Protein AF-A0A271LGC9-F1 (afdb_monomer)

Radius of gyration: 15.16 Å; Cα contacts (8 Å, |Δi|>4): 65; chains: 1; bounding box: 31×23×46 Å

Secondary structure (DSSP, 8-state):
-B-HHHHHHHS-TT----HHHHHHHHHHHHSS---GGGB-SSHHHHHH-HHHHHH--TTSPPPTTHHHHHHHHHHHHHHHHHHHHHHHHHT-

Organism: NCBI:txid241416

Solvent-accessible surface area (backbone atoms only — not comparable to full-atom values): 5440 Å² total; per-residue (Å²): 98,61,29,67,80,56,42,68,74,61,45,58,100,84,60,83,73,55,72,68,54,46,42,52,33,36,32,72,74,69,74,38,79,74,50,48,91,45,42,42,68,37,30,61,33,70,70,74,32,75,59,43,73,76,33,59,60,98,79,66,84,70,61,90,73,45,59,64,40,37,53,53,17,47,57,49,25,52,52,53,53,50,52,49,51,55,52,58,60,74,73,108

Foldseek 3Di:
DFDPVLCVQQHDPPDDDDPVSSQVSCCVRVVDGDAPQRHDLALCCVQPNPVSVVRDDPPDDHDPPVVVSNVVRVVVNVVVVVVVVVVVVVVD

Sequence (92 aa):
MLKDVIWRHIARKNETLCKACAHEAIRRHFGRELRFADLLPCAFNITWCSAFEELLPWDEPLPPGELEQWQRAFATAERLIGNRKAMEEAQQ

pLDDT: mean 83.5, std 10.14, range [54.78, 96.25]

Mean predicted aligned error: 6.03 Å

Structure (mmCIF, N/CA/C/O backbone):
data_AF-A0A271LGC9-F1
#
_entry.id   AF-A0A271LGC9-F1
#
loop_
_atom_site.group_PDB
_atom_site.id
_atom_site.type_symbol
_atom_site.label_atom_id
_atom_site.label_alt_id
_atom_site.label_comp_id
_atom_site.label_asym_id
_atom_site.label_entity_id
_atom_site.label_seq_id
_atom_site.pdbx_PDB_ins_code
_atom_site.Cartn_x
_atom_site.Cartn_y
_atom_site.Cartn_z
_atom_site.occupancy
_atom_site.B_iso_or_equiv
_atom_site.auth_seq_id
_atom_site.auth_comp_id
_atom_site.auth_asym_id
_atom_site.auth_atom_id
_atom_site.pdbx_PDB_model_num
ATOM 1 N N . MET A 1 1 ? -4.077 0.537 -3.226 1.00 87.50 1 MET A N 1
ATOM 2 C CA . MET A 1 1 ? -4.601 -0.755 -2.740 1.00 87.50 1 MET A CA 1
ATOM 3 C C . MET A 1 1 ? -4.296 -0.902 -1.263 1.00 87.50 1 MET A C 1
ATOM 5 O O . MET A 1 1 ? -3.127 -0.912 -0.887 1.00 87.50 1 MET A O 1
ATOM 9 N N . LEU A 1 2 ? -5.339 -0.979 -0.441 1.00 90.06 2 LEU A N 1
ATOM 10 C CA . LEU A 1 2 ? -5.230 -1.192 1.003 1.00 90.06 2 LEU A CA 1
ATOM 11 C C . LEU A 1 2 ? -5.277 -2.688 1.322 1.00 90.06 2 LEU A C 1
ATOM 13 O O . LEU A 1 2 ? -5.834 -3.460 0.542 1.00 90.06 2 LEU A O 1
ATOM 17 N N . LYS A 1 3 ? -4.719 -3.092 2.465 1.00 90.75 3 LYS A N 1
ATOM 18 C CA . LYS A 1 3 ? -4.899 -4.445 3.006 1.00 90.75 3 LYS A CA 1
ATOM 19 C C . LYS A 1 3 ? -6.380 -4.684 3.311 1.00 90.75 3 LYS A C 1
ATOM 21 O O . LYS A 1 3 ? -7.066 -3.784 3.798 1.00 90.75 3 LYS A O 1
ATOM 26 N N . ASP A 1 4 ? -6.853 -5.912 3.112 1.00 91.75 4 ASP A N 1
ATOM 27 C CA . ASP A 1 4 ? -8.248 -6.307 3.365 1.00 91.75 4 ASP A CA 1
ATOM 28 C C . ASP A 1 4 ? -8.739 -5.918 4.759 1.00 91.75 4 ASP A C 1
ATOM 30 O O . ASP A 1 4 ? -9.865 -5.447 4.925 1.00 91.75 4 ASP A O 1
ATOM 34 N N . VAL A 1 5 ? -7.881 -6.102 5.767 1.00 90.81 5 VAL A N 1
ATOM 35 C CA . VAL A 1 5 ? -8.196 -5.754 7.155 1.00 90.81 5 VAL A CA 1
ATOM 36 C C . VAL A 1 5 ? -8.461 -4.263 7.315 1.00 90.81 5 VAL A C 1
ATOM 38 O O . VAL A 1 5 ? -9.334 -3.904 8.088 1.00 90.81 5 VAL A O 1
ATOM 41 N N . ILE A 1 6 ? -7.788 -3.394 6.561 1.00 92.88 6 ILE A N 1
ATOM 42 C CA . ILE A 1 6 ? -8.038 -1.950 6.579 1.00 92.88 6 ILE A CA 1
ATOM 43 C C . ILE A 1 6 ? -9.301 -1.628 5.780 1.00 92.88 6 ILE A C 1
ATOM 45 O O . ILE A 1 6 ? -10.172 -0.913 6.271 1.00 92.88 6 ILE A O 1
ATOM 49 N N . TRP A 1 7 ? -9.443 -2.210 4.585 1.00 93.81 7 TRP A N 1
ATOM 50 C CA . TRP A 1 7 ? -10.579 -1.963 3.694 1.00 93.81 7 TRP A CA 1
ATOM 51 C C . TRP A 1 7 ? -11.928 -2.224 4.367 1.00 93.81 7 TRP A C 1
ATOM 53 O O . TRP A 1 7 ? -12.828 -1.390 4.297 1.00 93.81 7 TRP A O 1
ATOM 63 N N . ARG A 1 8 ? -12.049 -3.343 5.092 1.00 94.06 8 ARG A N 1
ATOM 64 C CA . ARG A 1 8 ? -13.289 -3.737 5.787 1.00 94.06 8 ARG A CA 1
ATOM 65 C C . ARG A 1 8 ? -13.748 -2.746 6.858 1.00 94.06 8 ARG A C 1
ATOM 67 O O . ARG A 1 8 ? -14.922 -2.769 7.210 1.00 94.06 8 ARG A O 1
ATOM 74 N N . HIS A 1 9 ? -12.852 -1.908 7.380 1.00 95.06 9 HIS A N 1
ATOM 75 C CA . HIS A 1 9 ? -13.208 -0.890 8.370 1.00 95.06 9 HIS A CA 1
ATOM 76 C C . HIS A 1 9 ? -13.667 0.423 7.738 1.00 95.06 9 HIS A C 1
ATOM 78 O O . HIS A 1 9 ? -14.402 1.159 8.385 1.00 95.06 9 HIS A O 1
ATOM 84 N N . ILE A 1 10 ? -13.235 0.725 6.509 1.00 94.62 10 ILE A N 1
ATOM 85 C CA . ILE A 1 10 ? -13.418 2.055 5.908 1.00 94.62 10 ILE A CA 1
ATOM 86 C C . ILE A 1 10 ? -14.350 2.075 4.693 1.00 94.62 10 ILE A C 1
ATOM 88 O O . ILE A 1 10 ? -14.708 3.156 4.235 1.00 94.62 10 ILE A O 1
ATOM 92 N N . ALA A 1 11 ? -14.711 0.911 4.148 1.00 94.12 11 ALA A N 1
ATOM 93 C CA . ALA A 1 11 ? -15.522 0.787 2.941 1.00 94.12 11 ALA A CA 1
ATOM 94 C C . ALA A 1 11 ? -16.511 -0.384 3.038 1.00 94.12 11 ALA A C 1
ATOM 96 O O . ALA A 1 11 ? -16.244 -1.415 3.664 1.00 94.12 11 ALA A O 1
ATOM 97 N N . ARG A 1 12 ? -17.662 -0.259 2.369 1.00 91.00 12 ARG A N 1
ATOM 98 C CA . ARG A 1 12 ? -18.615 -1.370 2.200 1.00 91.00 12 ARG A CA 1
ATOM 99 C C . ARG A 1 12 ? -18.076 -2.406 1.204 1.00 91.00 12 ARG A C 1
ATOM 101 O O . ARG A 1 12 ? -17.232 -2.108 0.367 1.00 91.00 12 ARG A O 1
ATOM 108 N N . LYS A 1 13 ? -18.625 -3.630 1.242 1.00 81.69 13 LYS A N 1
ATOM 109 C CA . LYS A 1 13 ? -18.138 -4.813 0.493 1.00 81.69 13 LYS A CA 1
ATOM 110 C C . LYS A 1 13 ? -17.861 -4.583 -1.005 1.00 81.69 13 LYS A C 1
ATOM 112 O O . LYS A 1 13 ? -16.934 -5.184 -1.528 1.00 81.69 13 LYS A O 1
ATOM 117 N N . ASN A 1 14 ? -18.637 -3.723 -1.665 1.00 85.31 14 ASN A N 1
ATOM 118 C CA . ASN A 1 14 ? -18.514 -3.420 -3.098 1.00 85.31 14 ASN A CA 1
ATOM 119 C C . ASN A 1 14 ? -18.314 -1.919 -3.369 1.00 85.31 14 ASN A C 1
ATOM 121 O O . ASN A 1 14 ? -18.518 -1.450 -4.486 1.00 85.31 14 ASN A O 1
ATOM 125 N N . GLU A 1 15 ? -18.004 -1.144 -2.335 1.00 90.88 15 GLU A N 1
ATOM 126 C CA . GLU A 1 15 ? -17.687 0.269 -2.494 1.00 90.88 15 GLU A CA 1
ATOM 127 C C . GLU A 1 15 ? -16.298 0.414 -3.112 1.00 90.88 15 GLU A C 1
ATOM 129 O O . GLU A 1 15 ? -15.454 -0.459 -2.952 1.00 90.88 15 GLU A O 1
ATOM 134 N N . THR A 1 16 ? -16.065 1.502 -3.840 1.00 88.12 16 THR A N 1
ATOM 135 C CA . THR A 1 16 ? -14.741 1.869 -4.350 1.00 88.12 16 THR A CA 1
ATOM 136 C C . THR A 1 16 ? -14.451 3.284 -3.883 1.00 88.12 16 THR A C 1
ATOM 138 O O . THR A 1 16 ? -15.247 4.188 -4.130 1.00 88.12 16 THR A O 1
ATOM 141 N N . LEU A 1 17 ? -13.319 3.481 -3.211 1.00 88.06 17 LEU A N 1
ATOM 142 C CA . LEU A 1 17 ? -12.887 4.789 -2.727 1.00 88.06 17 LEU A CA 1
ATOM 143 C C . LEU A 1 17 ? -11.761 5.334 -3.606 1.00 88.06 17 LEU A C 1
ATOM 145 O O . LEU A 1 17 ? -10.814 4.616 -3.932 1.00 88.06 17 LEU A O 1
ATOM 149 N N . CYS A 1 18 ? -11.830 6.622 -3.949 1.00 87.62 18 CYS A N 1
ATOM 150 C CA . CYS A 1 18 ? -10.676 7.331 -4.502 1.00 87.62 18 CYS A CA 1
ATOM 151 C C . CYS A 1 18 ? -9.618 7.585 -3.405 1.00 87.62 18 CYS A C 1
ATOM 153 O O . CYS A 1 18 ? -9.897 7.407 -2.216 1.00 87.62 18 CYS A O 1
ATOM 155 N N . LYS A 1 19 ? -8.413 8.053 -3.782 1.00 83.38 19 LYS A N 1
ATOM 156 C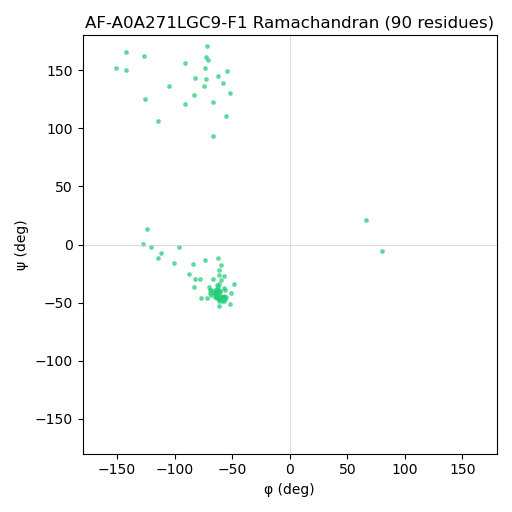 CA . LYS A 1 19 ? -7.324 8.365 -2.827 1.00 83.38 19 LYS A CA 1
ATOM 157 C C . LYS A 1 19 ? -7.805 9.300 -1.709 1.00 83.38 19 LYS A C 1
ATOM 159 O O . LYS A 1 19 ? -7.641 8.976 -0.538 1.00 83.38 19 LYS A O 1
ATOM 164 N N . ALA A 1 20 ? -8.444 10.419 -2.055 1.00 87.69 20 ALA A N 1
ATOM 165 C CA . ALA A 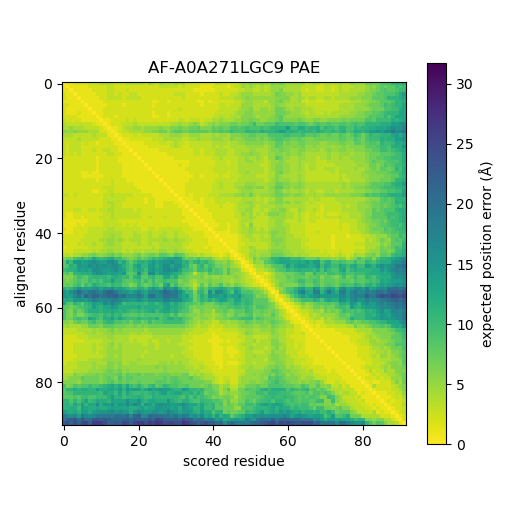1 20 ? -8.903 11.402 -1.072 1.00 87.69 20 ALA A CA 1
ATOM 166 C C . ALA A 1 20 ? -9.932 10.813 -0.089 1.00 87.69 20 ALA A C 1
ATOM 168 O O . ALA A 1 20 ? -9.770 10.953 1.123 1.00 87.69 20 ALA A O 1
ATOM 169 N N . CYS A 1 21 ? -10.930 10.084 -0.601 1.00 91.62 21 CYS A N 1
ATOM 170 C CA . CYS A 1 21 ? -11.941 9.433 0.232 1.00 91.62 21 CYS A CA 1
ATOM 171 C C . CYS A 1 21 ? -11.332 8.367 1.153 1.00 91.62 21 CYS A C 1
ATOM 173 O O . CYS A 1 21 ? -11.729 8.266 2.310 1.00 91.62 21 CYS A O 1
ATOM 175 N N . ALA A 1 22 ? -10.343 7.603 0.677 1.00 90.19 22 ALA A N 1
ATOM 176 C CA . ALA A 1 22 ? -9.650 6.622 1.507 1.00 90.19 22 ALA A CA 1
ATOM 177 C C . ALA A 1 22 ? -8.881 7.289 2.663 1.00 90.19 22 ALA A C 1
ATOM 179 O O . ALA A 1 22 ? -9.010 6.850 3.803 1.00 90.19 22 ALA A O 1
ATOM 180 N N . HIS A 1 23 ? -8.140 8.375 2.406 1.00 90.19 23 HIS A N 1
ATOM 181 C CA . HIS A 1 23 ? -7.445 9.130 3.462 1.00 90.19 23 HIS A CA 1
ATOM 182 C C . HIS A 1 23 ? -8.420 9.705 4.501 1.00 90.19 23 HIS A C 1
ATOM 184 O O . HIS A 1 23 ? -8.187 9.611 5.706 1.00 90.19 23 HIS A O 1
ATOM 190 N N . GLU A 1 24 ? -9.534 10.287 4.054 1.00 94.38 24 GLU A N 1
ATOM 191 C CA . GLU A 1 24 ? -10.563 10.823 4.948 1.00 94.38 24 GLU A CA 1
ATOM 192 C C . GLU A 1 24 ? -11.212 9.731 5.808 1.00 94.38 24 GLU A C 1
ATOM 194 O O . GLU A 1 24 ? -11.364 9.909 7.019 1.00 94.38 24 GLU A O 1
ATOM 199 N N . ALA A 1 25 ? -11.553 8.588 5.211 1.00 95.00 25 ALA A N 1
ATOM 200 C CA . ALA A 1 25 ? -12.151 7.473 5.932 1.00 95.00 25 ALA A CA 1
ATOM 201 C C . ALA A 1 25 ? -11.179 6.871 6.961 1.00 95.00 25 ALA A C 1
ATOM 203 O O . ALA A 1 25 ? -11.580 6.614 8.096 1.00 95.00 25 ALA A O 1
ATOM 204 N N . ILE A 1 26 ? -9.891 6.731 6.619 1.00 94.56 26 ILE A N 1
ATOM 205 C CA . ILE A 1 26 ? -8.846 6.293 7.558 1.00 94.56 26 ILE A CA 1
ATOM 206 C C . ILE A 1 26 ? -8.768 7.248 8.758 1.00 94.56 26 ILE A C 1
ATOM 208 O O . ILE A 1 26 ? -8.822 6.792 9.902 1.00 94.56 26 ILE A O 1
ATOM 212 N N . ARG A 1 27 ? -8.715 8.566 8.514 1.00 94.81 27 ARG A N 1
ATOM 213 C CA . ARG A 1 27 ? -8.701 9.576 9.584 1.00 94.81 27 ARG A CA 1
ATOM 214 C C . ARG A 1 27 ? -9.897 9.452 10.515 1.00 94.81 27 ARG A C 1
ATOM 216 O O . ARG A 1 27 ? -9.727 9.476 11.730 1.00 94.81 27 ARG A O 1
ATOM 223 N N . ARG A 1 28 ? -11.099 9.308 9.954 1.00 96.25 28 ARG A N 1
ATOM 224 C CA . ARG A 1 28 ? -12.340 9.196 10.734 1.00 96.25 28 ARG A CA 1
ATOM 225 C C . ARG A 1 28 ? -12.403 7.918 11.566 1.00 96.25 28 ARG A C 1
ATOM 227 O O . ARG A 1 28 ? -12.833 7.980 12.710 1.00 96.25 28 ARG A O 1
ATOM 234 N N . HIS A 1 29 ? -11.991 6.781 11.007 1.00 95.94 29 HIS A N 1
ATOM 235 C CA . HIS A 1 29 ? -12.119 5.482 11.674 1.00 95.94 29 HIS A CA 1
ATOM 236 C C . HIS A 1 29 ? -10.985 5.176 12.655 1.00 95.94 29 HIS A C 1
ATOM 238 O O . HIS A 1 29 ? -11.232 4.570 13.694 1.00 95.94 29 HIS A O 1
ATOM 244 N N . PHE A 1 30 ? -9.753 5.578 12.338 1.00 93.81 30 PHE A N 1
ATOM 245 C CA . PHE A 1 30 ? -8.567 5.214 13.118 1.00 93.81 30 PHE A CA 1
ATOM 246 C C . PHE A 1 30 ? -7.927 6.392 13.858 1.00 93.81 30 PHE A C 1
ATOM 248 O O . PHE A 1 30 ? -6.983 6.180 14.615 1.00 93.81 30 PHE A O 1
ATOM 255 N N . GLY A 1 31 ? -8.386 7.629 13.634 1.00 94.69 31 GLY A N 1
ATOM 256 C CA . GLY A 1 31 ? -7.814 8.820 14.273 1.00 94.69 31 GLY A CA 1
ATOM 257 C C . GLY A 1 31 ? -6.373 9.126 13.849 1.00 94.69 31 GLY A C 1
ATOM 258 O O . GLY A 1 31 ? -5.652 9.806 14.573 1.00 94.69 31 GLY A O 1
ATOM 259 N N . ARG A 1 32 ? -5.928 8.609 12.697 1.00 91.94 32 ARG A N 1
ATOM 260 C CA . ARG A 1 32 ? -4.575 8.804 12.153 1.00 91.94 32 ARG A CA 1
ATOM 261 C C . ARG A 1 32 ? -4.601 8.946 10.636 1.00 91.94 32 ARG A C 1
ATOM 263 O O . ARG A 1 32 ? -5.584 8.585 10.003 1.00 91.94 32 ARG A O 1
ATOM 270 N N . GLU A 1 33 ? -3.505 9.419 10.058 1.00 89.62 33 GLU A N 1
ATOM 271 C CA . GLU A 1 33 ? -3.306 9.392 8.607 1.00 89.62 33 GLU A CA 1
ATOM 272 C C . GLU A 1 33 ? -3.069 7.964 8.089 1.00 89.62 33 GLU A C 1
ATOM 274 O O . GLU A 1 33 ? -2.681 7.059 8.845 1.00 89.62 33 GLU A O 1
ATOM 279 N N . LEU A 1 34 ? -3.314 7.778 6.787 1.00 86.69 34 LEU A N 1
ATOM 280 C CA . LEU A 1 34 ? -2.939 6.571 6.048 1.00 86.69 34 LEU A CA 1
ATOM 281 C C . LEU A 1 34 ? -1.423 6.363 6.144 1.00 86.69 34 LEU A C 1
ATOM 283 O O . LEU A 1 34 ? -0.671 7.329 6.071 1.00 86.69 34 LEU A O 1
ATOM 287 N N . ARG A 1 35 ? -0.979 5.116 6.320 1.00 84.81 35 ARG A N 1
ATOM 288 C CA . ARG A 1 35 ? 0.440 4.746 6.426 1.00 84.81 35 ARG A CA 1
ATOM 289 C C . ARG A 1 35 ? 0.792 3.658 5.428 1.00 84.81 35 ARG A C 1
ATOM 291 O O . ARG A 1 35 ? -0.078 2.929 4.956 1.00 84.81 35 ARG A O 1
ATOM 298 N N . PHE A 1 36 ? 2.081 3.485 5.167 1.00 84.75 36 PHE A N 1
ATOM 299 C CA . PHE A 1 36 ? 2.576 2.392 4.333 1.00 84.75 36 PHE A CA 1
ATOM 300 C C . PHE A 1 36 ? 2.146 1.012 4.828 1.00 84.75 36 PHE A C 1
ATOM 302 O O . PHE A 1 36 ? 1.740 0.173 4.028 1.00 84.75 36 PHE A O 1
ATOM 309 N N . ALA A 1 37 ? 2.141 0.796 6.147 1.00 84.94 37 ALA A N 1
ATOM 310 C CA . ALA A 1 37 ? 1.700 -0.459 6.751 1.00 84.94 37 ALA A CA 1
ATOM 311 C C . ALA A 1 37 ? 0.232 -0.827 6.437 1.00 84.94 37 ALA A C 1
ATOM 313 O O . ALA A 1 37 ? -0.147 -1.992 6.583 1.00 84.94 37 ALA A O 1
ATOM 314 N N . ASP A 1 38 ? -0.589 0.125 5.980 1.00 88.00 38 ASP A N 1
ATOM 315 C CA . ASP A 1 38 ? -1.972 -0.114 5.549 1.00 88.00 38 ASP A CA 1
ATOM 316 C C . ASP A 1 38 ? -2.078 -0.588 4.099 1.00 88.00 38 ASP A C 1
ATOM 318 O O . ASP A 1 38 ? -3.130 -1.077 3.672 1.00 88.00 38 ASP A O 1
ATOM 322 N N . LEU A 1 39 ? -1.014 -0.407 3.318 1.00 88.44 39 LEU A N 1
ATOM 323 C CA . LEU A 1 39 ? -0.978 -0.713 1.899 1.00 88.44 39 LEU A CA 1
ATOM 324 C C . LEU A 1 39 ? -0.700 -2.195 1.668 1.00 88.44 39 LEU A C 1
ATOM 326 O O . LEU A 1 39 ? 0.089 -2.831 2.363 1.00 88.44 39 LEU A O 1
ATOM 330 N N . LEU A 1 40 ? -1.335 -2.750 0.640 1.00 90.19 40 LEU A N 1
ATOM 331 C CA . LEU A 1 40 ? -1.007 -4.088 0.165 1.00 90.19 40 LEU A CA 1
ATOM 332 C C . LEU A 1 40 ? 0.334 -4.063 -0.605 1.00 90.19 40 LEU A C 1
ATOM 334 O O . LEU A 1 40 ? 0.498 -3.179 -1.454 1.00 90.19 40 LEU A O 1
ATOM 338 N N . PRO A 1 41 ? 1.251 -5.029 -0.400 1.00 88.94 41 PRO A N 1
ATOM 339 C CA . PRO A 1 41 ? 2.457 -5.161 -1.214 1.00 88.94 41 PRO A CA 1
ATOM 340 C C . PRO A 1 41 ? 2.103 -5.552 -2.653 1.00 88.94 41 PRO A C 1
ATOM 342 O O . PRO A 1 41 ? 1.900 -6.723 -2.973 1.00 88.94 41 PRO A O 1
ATOM 345 N N . CYS A 1 42 ? 1.964 -4.571 -3.544 1.00 89.81 42 CYS A N 1
ATOM 346 C CA . CYS A 1 42 ? 1.621 -4.833 -4.937 1.00 89.81 42 CYS A CA 1
ATOM 347 C C . CYS A 1 42 ? 2.186 -3.779 -5.889 1.00 89.81 42 CYS A C 1
ATOM 349 O O . CYS A 1 42 ? 2.353 -2.611 -5.536 1.00 89.81 42 CYS A O 1
ATOM 351 N N . ALA A 1 43 ? 2.430 -4.200 -7.132 1.00 88.88 43 ALA A N 1
ATOM 352 C CA . ALA A 1 43 ? 2.993 -3.336 -8.163 1.00 88.88 43 ALA A CA 1
ATOM 353 C C . ALA A 1 43 ? 2.119 -2.105 -8.444 1.00 88.88 43 ALA A C 1
ATOM 355 O O . ALA A 1 43 ? 2.646 -1.044 -8.744 1.00 88.88 43 ALA A O 1
ATOM 356 N N . PHE A 1 44 ? 0.793 -2.206 -8.284 1.00 86.69 44 PHE A N 1
ATOM 357 C CA . PHE A 1 44 ? -0.100 -1.061 -8.473 1.00 86.69 44 PHE A CA 1
ATOM 358 C C . PHE A 1 44 ? 0.237 0.100 -7.535 1.00 86.69 44 PHE A C 1
ATOM 360 O O . PHE A 1 44 ? 0.294 1.244 -7.979 1.00 86.69 44 PHE A O 1
ATOM 367 N N . ASN A 1 45 ? 0.468 -0.190 -6.249 1.00 86.50 45 ASN A N 1
ATOM 368 C CA . ASN A 1 45 ? 0.829 0.846 -5.286 1.00 86.50 45 ASN A CA 1
ATOM 369 C C . ASN A 1 45 ? 2.139 1.529 -5.686 1.00 86.50 45 ASN A C 1
ATOM 371 O O . ASN A 1 45 ? 2.205 2.746 -5.632 1.00 86.50 45 ASN A O 1
ATOM 375 N N . ILE A 1 46 ? 3.115 0.771 -6.181 1.00 85.31 46 ILE A N 1
ATOM 376 C CA . ILE A 1 46 ? 4.425 1.290 -6.593 1.00 85.31 46 ILE A CA 1
ATOM 377 C C . ILE A 1 46 ? 4.331 2.113 -7.886 1.00 85.31 46 ILE A C 1
ATOM 379 O O . ILE A 1 46 ? 4.891 3.196 -7.977 1.00 85.31 46 ILE A O 1
ATOM 383 N N . THR A 1 47 ? 3.629 1.612 -8.904 1.00 78.81 47 THR A N 1
ATOM 384 C CA . THR A 1 47 ? 3.632 2.212 -10.248 1.00 78.81 47 THR A CA 1
ATOM 385 C C . THR A 1 47 ? 2.663 3.388 -10.396 1.00 78.81 47 THR A C 1
ATOM 387 O O . THR A 1 47 ? 2.901 4.268 -11.220 1.00 78.81 47 THR A O 1
ATOM 390 N N . TRP A 1 48 ? 1.554 3.398 -9.648 1.00 69.62 48 TRP A N 1
ATOM 391 C CA . TRP A 1 48 ? 0.416 4.288 -9.926 1.00 69.62 48 TRP A CA 1
ATOM 392 C C . TRP A 1 48 ? -0.043 5.120 -8.730 1.00 69.62 48 TRP A C 1
ATOM 394 O O . TRP A 1 48 ? -0.999 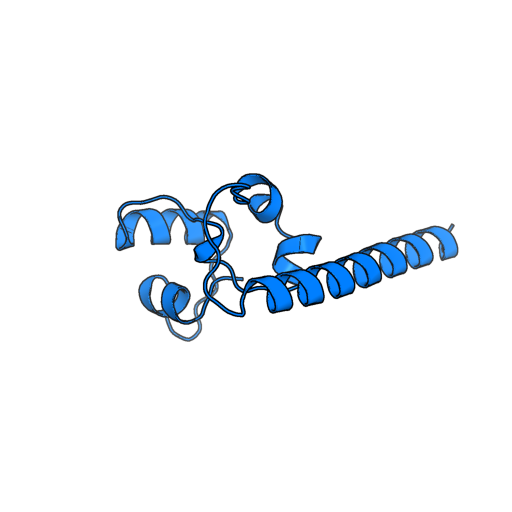5.887 -8.849 1.00 69.62 48 TRP A O 1
ATOM 404 N N . CYS A 1 49 ? 0.603 4.991 -7.571 1.00 67.81 49 CYS A N 1
ATOM 405 C CA . CYS A 1 49 ? 0.240 5.761 -6.392 1.00 67.81 49 CYS A CA 1
ATOM 406 C C . CYS A 1 49 ? 1.375 6.716 -6.020 1.00 67.81 49 CYS A C 1
ATOM 408 O O . CYS A 1 49 ? 2.354 6.285 -5.431 1.00 67.81 49 CYS A O 1
ATOM 410 N N . SER A 1 50 ? 1.221 8.026 -6.263 1.00 62.94 50 SER A N 1
ATOM 411 C CA . SER A 1 50 ? 2.155 9.031 -5.704 1.00 62.94 50 SER A CA 1
ATOM 412 C C . SER A 1 50 ? 2.230 8.942 -4.175 1.00 62.94 50 SER A C 1
ATOM 414 O O . SER A 1 50 ? 3.253 9.225 -3.565 1.00 62.94 50 SER A O 1
ATOM 416 N N . ALA A 1 51 ? 1.138 8.466 -3.559 1.00 60.50 51 ALA A N 1
ATOM 417 C CA . ALA A 1 51 ? 1.074 8.212 -2.129 1.00 60.50 51 ALA A CA 1
ATOM 418 C C . ALA A 1 51 ? 2.09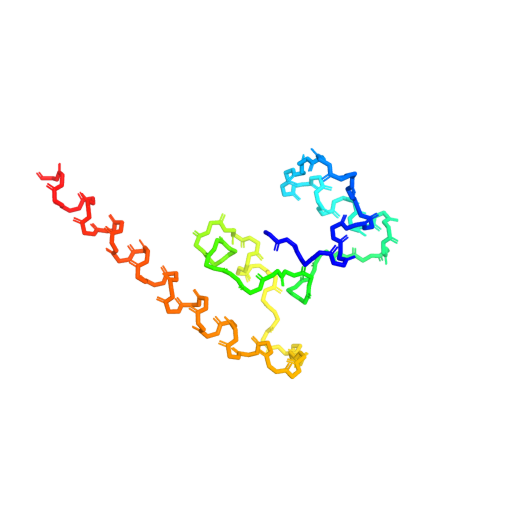6 7.161 -1.693 1.00 60.50 51 ALA A C 1
ATOM 420 O O . ALA A 1 51 ? 2.479 7.149 -0.543 1.00 60.50 51 ALA A O 1
ATOM 421 N N . PHE A 1 52 ? 2.520 6.255 -2.571 1.00 66.81 52 PHE A N 1
ATOM 422 C CA . PHE A 1 52 ? 3.490 5.234 -2.208 1.00 66.81 52 PHE A CA 1
ATOM 423 C C . PHE A 1 52 ? 4.838 5.842 -1.816 1.00 66.81 52 PHE A C 1
ATOM 425 O O . PHE A 1 52 ? 5.368 5.492 -0.766 1.00 66.81 52 PHE A O 1
ATOM 432 N N . GLU A 1 53 ? 5.334 6.800 -2.601 1.00 66.25 53 GLU A N 1
ATOM 433 C CA . GLU A 1 53 ? 6.546 7.560 -2.276 1.00 66.25 53 GLU A CA 1
ATOM 434 C C . GLU A 1 53 ? 6.331 8.482 -1.067 1.00 66.25 53 GLU A C 1
ATOM 436 O O . GLU A 1 53 ? 7.197 8.566 -0.204 1.00 66.25 53 GLU A O 1
ATOM 441 N N . GLU A 1 54 ? 5.158 9.119 -0.964 1.00 68.62 54 GLU A N 1
ATOM 442 C CA . GLU A 1 54 ? 4.799 10.000 0.164 1.00 68.62 54 GLU A CA 1
ATOM 443 C C . GLU A 1 54 ? 4.648 9.243 1.498 1.00 68.62 54 GLU A C 1
ATOM 445 O O . GLU A 1 54 ? 4.836 9.823 2.566 1.00 68.62 54 GLU A O 1
ATOM 450 N N . LEU A 1 55 ? 4.242 7.970 1.449 1.00 72.25 55 LEU A N 1
ATOM 451 C CA . LEU A 1 55 ? 3.878 7.178 2.623 1.00 72.25 55 LEU A CA 1
ATOM 452 C C . LEU A 1 55 ? 4.975 6.233 3.078 1.00 72.25 55 LEU A C 1
ATOM 454 O O . LEU A 1 55 ? 4.851 5.751 4.198 1.00 72.25 55 LEU A O 1
ATOM 458 N N . LEU A 1 56 ? 5.982 5.952 2.244 1.00 67.94 56 LEU A N 1
ATOM 459 C CA . LEU A 1 56 ? 7.156 5.146 2.580 1.00 67.94 56 LEU A CA 1
ATOM 460 C C . LEU A 1 56 ? 7.855 5.731 3.816 1.00 67.94 56 LEU A C 1
ATOM 462 O O . LEU A 1 56 ? 8.487 6.784 3.723 1.00 67.94 56 LEU A O 1
ATOM 466 N N . PRO A 1 57 ? 7.810 5.056 4.971 1.00 63.19 57 PRO A N 1
ATOM 467 C CA . PRO A 1 57 ? 8.717 5.351 6.048 1.00 63.19 57 PRO A CA 1
ATOM 468 C C . PRO A 1 57 ? 9.928 4.441 5.847 1.00 63.19 57 PRO A C 1
ATOM 470 O O . PRO A 1 57 ? 9.810 3.216 5.853 1.00 63.19 57 PRO A O 1
ATOM 473 N N . TRP A 1 58 ? 11.111 5.027 5.701 1.00 56.66 58 TRP A N 1
ATOM 474 C CA . TRP A 1 58 ? 12.361 4.258 5.725 1.00 56.66 58 TRP A CA 1
ATOM 475 C C . TRP A 1 58 ? 12.591 3.555 7.080 1.00 56.66 58 TRP A C 1
ATOM 477 O O . TRP A 1 58 ? 13.428 2.660 7.165 1.00 56.66 58 TRP A O 1
ATOM 487 N N . ASP A 1 59 ? 11.793 3.902 8.102 1.00 59.78 59 ASP A N 1
ATOM 488 C CA . ASP A 1 59 ? 12.039 3.552 9.501 1.00 59.78 59 ASP A CA 1
ATOM 489 C C . ASP A 1 59 ? 10.927 2.716 10.180 1.00 59.78 59 ASP A C 1
ATOM 491 O O . ASP A 1 59 ? 11.093 2.346 11.344 1.00 59.78 59 ASP A O 1
ATOM 495 N N . GLU A 1 60 ? 9.796 2.386 9.525 1.00 68.31 60 GLU A N 1
ATOM 496 C CA . GLU A 1 60 ? 8.811 1.480 10.157 1.00 68.31 60 GLU A CA 1
ATOM 497 C C . GLU A 1 60 ? 9.207 0.006 9.953 1.00 68.31 60 GLU A C 1
ATOM 499 O O . GLU A 1 60 ? 9.421 -0.432 8.817 1.00 68.31 60 GLU A O 1
ATOM 504 N N . PRO A 1 61 ? 9.256 -0.808 11.024 1.00 69.75 61 PRO A N 1
ATOM 505 C CA . PRO A 1 61 ? 9.519 -2.231 10.892 1.00 69.75 61 PRO A CA 1
ATOM 506 C C . PRO A 1 61 ? 8.358 -2.917 10.168 1.00 69.75 61 PRO A C 1
ATOM 508 O O . PRO A 1 61 ? 7.207 -2.880 10.612 1.00 69.75 61 PRO A O 1
ATOM 511 N N . LEU A 1 62 ? 8.674 -3.583 9.058 1.00 72.88 62 LEU A N 1
ATOM 512 C CA . LEU A 1 62 ? 7.696 -4.381 8.331 1.00 72.88 62 LEU A CA 1
ATOM 513 C C . 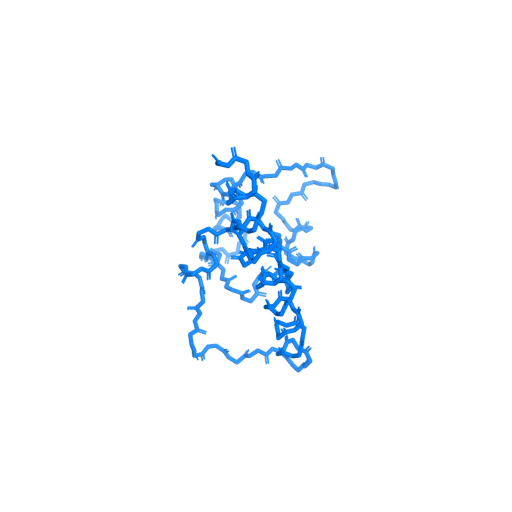LEU A 1 62 ? 7.367 -5.670 9.093 1.00 72.88 62 LEU A C 1
ATOM 515 O O . LEU A 1 62 ? 8.271 -6.297 9.657 1.00 72.88 62 LEU A O 1
ATOM 519 N N . PRO A 1 63 ? 6.098 -6.118 9.076 1.00 75.06 63 PRO A N 1
ATOM 520 C CA . PRO A 1 63 ? 5.740 -7.435 9.577 1.00 75.06 63 PRO A CA 1
ATOM 521 C C . PRO A 1 63 ? 6.571 -8.546 8.905 1.00 75.06 63 PRO A C 1
ATOM 523 O O . PRO A 1 63 ? 6.929 -8.424 7.725 1.00 75.06 63 PRO A O 1
ATOM 526 N N . PRO A 1 64 ? 6.856 -9.657 9.611 1.00 76.62 64 PRO A N 1
ATOM 527 C CA . PRO A 1 64 ? 7.591 -10.783 9.042 1.00 76.62 64 PRO A CA 1
ATOM 528 C C . PRO A 1 64 ? 6.977 -11.261 7.719 1.00 76.62 64 PRO A C 1
ATOM 530 O O . PRO A 1 64 ? 5.769 -11.471 7.621 1.00 76.62 64 PRO A O 1
ATOM 533 N N . GLY A 1 65 ? 7.813 -11.423 6.691 1.00 80.75 65 GLY A N 1
ATOM 534 C CA . GLY A 1 65 ? 7.387 -11.868 5.361 1.00 80.75 65 GLY A CA 1
ATOM 535 C C . GLY A 1 65 ? 6.772 -10.785 4.463 1.00 80.75 65 GLY A C 1
ATOM 536 O O . GLY A 1 65 ? 6.525 -11.061 3.288 1.00 80.75 65 GLY A O 1
ATOM 537 N N . GLU A 1 66 ? 6.550 -9.554 4.943 1.00 86.44 66 GLU A N 1
ATOM 538 C CA . GLU A 1 66 ? 6.115 -8.453 4.066 1.00 86.44 66 GLU A CA 1
ATOM 539 C C . GLU A 1 66 ? 7.265 -7.873 3.241 1.00 86.44 66 GLU A C 1
ATOM 541 O O . GLU A 1 66 ? 7.036 -7.465 2.104 1.00 86.44 66 GLU A O 1
ATOM 546 N N . LEU A 1 67 ? 8.504 -7.905 3.747 1.00 84.31 67 LEU A N 1
ATOM 547 C CA . LEU A 1 67 ? 9.677 -7.433 3.000 1.00 84.31 67 LEU A CA 1
ATOM 548 C C . LEU A 1 67 ? 9.829 -8.161 1.655 1.00 84.31 67 LEU A C 1
ATOM 550 O O . LEU A 1 67 ? 9.945 -7.522 0.613 1.00 84.31 67 LEU A O 1
ATOM 554 N N . GLU A 1 68 ? 9.754 -9.492 1.658 1.00 88.44 68 GLU A N 1
ATOM 555 C CA . GLU A 1 68 ? 9.845 -10.302 0.436 1.00 88.44 68 GLU A CA 1
ATOM 556 C C . GLU A 1 68 ? 8.687 -10.028 -0.533 1.00 88.44 68 GLU A C 1
ATOM 558 O O . GLU A 1 68 ? 8.855 -10.063 -1.753 1.00 88.44 68 GLU A O 1
ATOM 563 N N . GLN A 1 69 ? 7.489 -9.753 -0.009 1.00 90.81 69 GLN A N 1
ATOM 564 C CA . GLN A 1 69 ? 6.335 -9.408 -0.838 1.00 90.81 69 GLN A CA 1
ATOM 565 C C . GLN A 1 69 ? 6.519 -8.039 -1.495 1.00 90.81 69 GLN A C 1
ATOM 567 O O . GLN A 1 69 ? 6.247 -7.900 -2.687 1.00 90.81 69 GLN A O 1
ATOM 572 N N . TRP A 1 70 ? 7.040 -7.057 -0.755 1.00 88.31 70 TRP A N 1
ATOM 573 C CA . TRP A 1 70 ? 7.398 -5.753 -1.303 1.00 88.31 70 TRP A CA 1
ATOM 574 C C . TRP A 1 70 ? 8.495 -5.868 -2.357 1.00 88.31 70 TRP A C 1
ATOM 576 O O . TRP A 1 70 ? 8.327 -5.328 -3.444 1.00 88.31 70 TRP A O 1
ATOM 586 N N . GLN A 1 71 ? 9.555 -6.644 -2.115 1.00 87.12 71 GLN A N 1
ATOM 587 C CA . GLN A 1 71 ? 10.609 -6.897 -3.108 1.00 87.12 71 GLN A CA 1
ATOM 588 C C . GLN A 1 71 ? 10.051 -7.501 -4.407 1.00 87.12 71 GLN A C 1
ATOM 590 O O . GLN A 1 71 ? 10.372 -7.034 -5.501 1.00 87.12 71 GLN A O 1
ATOM 595 N N . ARG A 1 72 ? 9.151 -8.491 -4.311 1.00 91.69 72 ARG A N 1
ATOM 596 C CA . ARG A 1 72 ? 8.462 -9.056 -5.488 1.00 91.69 72 ARG A CA 1
ATOM 597 C C . ARG A 1 72 ? 7.581 -8.025 -6.198 1.00 91.69 72 ARG A C 1
ATOM 599 O O . ARG A 1 72 ? 7.529 -8.002 -7.432 1.00 91.69 72 ARG A O 1
ATOM 606 N N . ALA A 1 73 ? 6.891 -7.174 -5.441 1.00 91.12 73 ALA A N 1
ATOM 607 C CA . ALA A 1 73 ? 6.082 -6.094 -5.991 1.00 91.12 73 ALA A CA 1
ATOM 608 C C . ALA A 1 73 ? 6.945 -5.061 -6.736 1.00 91.12 73 ALA A C 1
ATOM 610 O O . ALA A 1 73 ? 6.560 -4.661 -7.833 1.00 91.12 73 ALA A O 1
ATOM 611 N N . PHE A 1 74 ? 8.115 -4.698 -6.197 1.00 87.81 74 PHE A N 1
ATOM 612 C CA . PHE A 1 74 ? 9.089 -3.812 -6.843 1.00 87.81 74 PHE A CA 1
ATOM 613 C C . PHE A 1 74 ? 9.600 -4.393 -8.158 1.00 87.81 74 PHE A C 1
ATOM 615 O O . PHE A 1 74 ? 9.431 -3.752 -9.189 1.00 87.81 74 PHE A O 1
ATOM 622 N N . ALA A 1 75 ? 10.090 -5.636 -8.164 1.00 88.94 75 ALA A N 1
ATOM 623 C CA . ALA A 1 75 ? 10.545 -6.288 -9.396 1.00 88.94 75 ALA A CA 1
ATOM 624 C C . ALA A 1 75 ? 9.438 -6.342 -10.469 1.00 88.94 75 ALA A C 1
ATOM 626 O O . ALA A 1 75 ? 9.672 -6.159 -11.666 1.00 88.94 75 ALA A O 1
ATOM 627 N N . THR A 1 76 ? 8.189 -6.556 -10.041 1.00 91.69 76 THR A N 1
ATOM 628 C CA . THR A 1 76 ? 7.034 -6.531 -10.946 1.00 91.69 76 THR A CA 1
ATOM 629 C C . THR A 1 76 ? 6.764 -5.122 -11.481 1.00 91.69 76 THR A C 1
ATOM 631 O O . THR A 1 76 ? 6.506 -4.968 -12.674 1.00 91.69 76 THR A O 1
ATOM 634 N N . ALA A 1 77 ? 6.823 -4.100 -10.624 1.00 88.06 77 ALA A N 1
ATOM 635 C CA . ALA A 1 77 ? 6.619 -2.705 -10.997 1.00 88.06 77 ALA A CA 1
ATOM 636 C C . ALA A 1 77 ? 7.698 -2.203 -11.966 1.00 88.06 77 ALA A C 1
ATOM 638 O O . ALA A 1 77 ? 7.361 -1.586 -12.974 1.00 88.06 77 ALA A O 1
ATOM 639 N N . GLU A 1 78 ? 8.969 -2.522 -11.720 1.00 86.06 78 GLU A N 1
ATOM 640 C CA . GLU A 1 78 ? 10.090 -2.186 -12.606 1.00 86.06 78 GLU A CA 1
ATOM 641 C C . GLU A 1 78 ? 9.883 -2.758 -14.006 1.00 86.06 78 GLU A C 1
ATOM 643 O O . GLU A 1 78 ? 10.011 -2.039 -14.997 1.00 86.06 78 GLU A O 1
ATOM 648 N N . ARG A 1 79 ? 9.464 -4.026 -14.100 1.00 87.81 79 ARG A N 1
ATOM 649 C CA . ARG A 1 79 ? 9.131 -4.650 -15.384 1.00 87.81 79 ARG A CA 1
ATOM 650 C C . ARG A 1 79 ? 7.974 -3.938 -16.088 1.00 87.81 79 ARG A C 1
ATOM 652 O O . ARG A 1 79 ? 8.031 -3.744 -17.297 1.00 87.81 79 ARG A O 1
ATOM 659 N N . LEU A 1 80 ? 6.926 -3.545 -15.360 1.00 84.06 80 LEU A N 1
ATOM 660 C CA . LEU A 1 80 ? 5.788 -2.816 -15.939 1.00 84.06 80 LEU A CA 1
ATOM 661 C C . LEU A 1 80 ? 6.201 -1.432 -16.454 1.00 84.06 80 LEU A C 1
ATOM 663 O O . LEU A 1 80 ? 5.791 -1.039 -17.543 1.00 84.06 80 LEU A O 1
ATOM 667 N N . ILE A 1 81 ? 7.036 -0.718 -15.698 1.00 83.62 81 ILE A N 1
ATOM 668 C CA . ILE A 1 81 ? 7.577 0.586 -16.093 1.00 83.62 81 ILE A CA 1
ATOM 669 C C . ILE A 1 81 ? 8.487 0.438 -17.318 1.00 83.62 81 ILE A C 1
ATOM 671 O O . ILE A 1 81 ? 8.362 1.217 -18.259 1.00 83.62 81 ILE A O 1
ATOM 675 N N . GLY A 1 82 ? 9.369 -0.566 -17.330 1.00 80.50 82 GLY A N 1
ATOM 676 C CA . GLY A 1 82 ? 10.253 -0.863 -18.458 1.00 80.50 82 GLY A CA 1
ATOM 677 C C . GLY A 1 82 ? 9.479 -1.209 -19.730 1.00 80.50 82 GLY A C 1
ATOM 678 O O . GLY A 1 82 ? 9.731 -0.621 -20.777 1.00 80.50 82 GLY A O 1
ATOM 679 N N . ASN A 1 83 ? 8.471 -2.081 -19.629 1.00 79.94 83 ASN A N 1
ATOM 680 C CA . ASN A 1 83 ? 7.600 -2.422 -20.756 1.00 79.94 83 ASN A CA 1
ATOM 681 C C . ASN A 1 83 ? 6.851 -1.198 -21.296 1.00 79.94 83 ASN A C 1
ATOM 683 O O . ASN A 1 83 ? 6.728 -1.050 -22.508 1.00 79.94 83 ASN A O 1
ATOM 687 N N . ARG A 1 84 ? 6.370 -0.311 -20.413 1.00 78.12 84 ARG A N 1
ATOM 688 C CA . ARG A 1 84 ? 5.706 0.933 -20.824 1.00 78.12 84 ARG A CA 1
ATOM 689 C C . ARG A 1 84 ? 6.652 1.823 -21.631 1.00 78.12 84 ARG A C 1
ATOM 691 O O . ARG A 1 84 ? 6.277 2.241 -22.718 1.00 78.12 84 ARG A O 1
ATOM 698 N N . LYS A 1 85 ? 7.872 2.050 -21.135 1.00 80.69 85 LYS 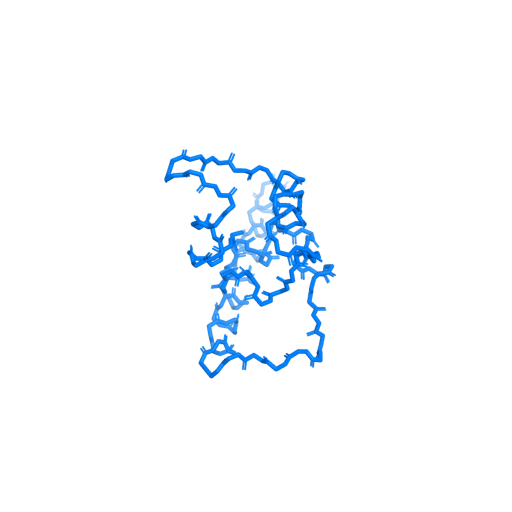A N 1
ATOM 699 C CA . LYS A 1 85 ? 8.885 2.851 -21.843 1.00 80.69 85 LYS A CA 1
ATOM 700 C C . LYS A 1 85 ? 9.209 2.264 -23.219 1.00 80.69 85 LYS A C 1
ATOM 702 O O . LYS A 1 85 ? 9.190 2.985 -24.204 1.00 80.69 85 LYS A O 1
ATOM 707 N N . ALA A 1 86 ? 9.403 0.947 -23.299 1.00 77.69 86 ALA A N 1
ATOM 708 C CA . ALA A 1 86 ? 9.669 0.269 -24.567 1.00 77.69 86 ALA A CA 1
ATOM 709 C C . ALA A 1 86 ? 8.503 0.394 -25.568 1.00 77.69 86 ALA A C 1
ATOM 711 O O . ALA A 1 86 ? 8.730 0.523 -26.768 1.00 77.69 86 ALA A O 1
ATOM 712 N N . MET A 1 87 ? 7.250 0.372 -25.096 1.00 74.94 87 MET A N 1
ATO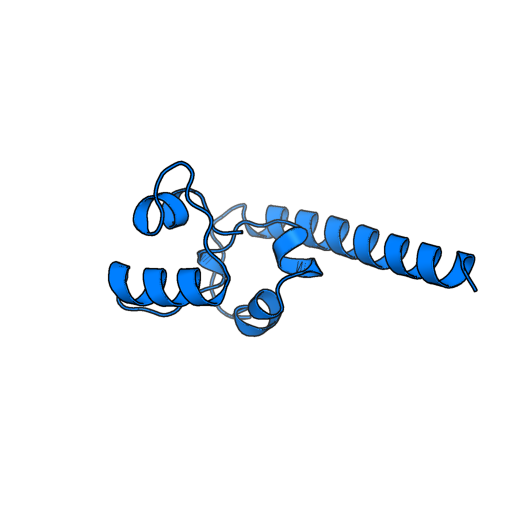M 713 C CA . MET A 1 87 ? 6.081 0.614 -25.951 1.00 74.94 87 MET A CA 1
ATOM 714 C C . MET A 1 87 ? 5.989 2.067 -26.429 1.00 74.94 87 MET A C 1
ATOM 716 O O . MET A 1 87 ? 5.623 2.292 -27.578 1.00 74.94 87 MET A O 1
ATOM 720 N N . GLU A 1 88 ? 6.309 3.036 -25.568 1.00 81.38 88 GLU A N 1
ATOM 721 C CA . GLU A 1 88 ? 6.336 4.463 -25.915 1.00 81.38 88 GLU A CA 1
ATOM 722 C C . GLU A 1 88 ? 7.421 4.765 -26.962 1.00 81.38 88 GLU A C 1
ATOM 724 O O . GLU A 1 88 ? 7.173 5.525 -27.892 1.00 81.38 88 GLU A O 1
ATOM 729 N N . GLU A 1 89 ? 8.590 4.128 -26.855 1.00 80.25 89 GLU A N 1
ATOM 730 C CA . GLU A 1 89 ? 9.691 4.240 -27.823 1.00 80.25 89 GLU A CA 1
ATOM 731 C C . GLU A 1 89 ? 9.374 3.555 -29.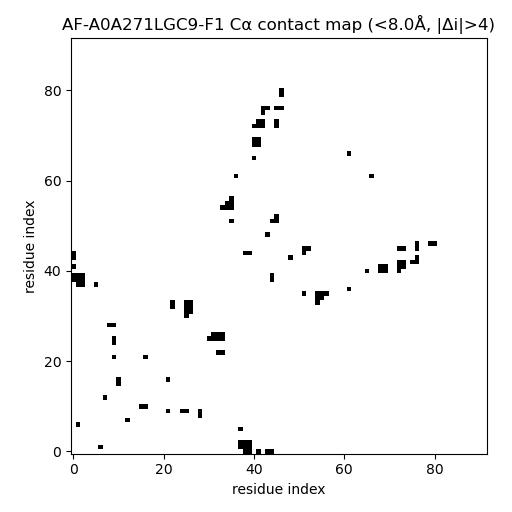162 1.00 80.25 89 GLU A C 1
ATOM 733 O O . GLU A 1 89 ? 9.733 4.071 -30.212 1.00 80.25 89 GLU A O 1
ATOM 738 N N . ALA A 1 90 ? 8.671 2.417 -29.153 1.00 71.19 90 ALA A N 1
ATOM 739 C CA . ALA A 1 90 ? 8.296 1.697 -30.375 1.00 71.19 90 ALA A CA 1
ATOM 740 C C . ALA A 1 90 ? 7.169 2.374 -31.183 1.00 71.19 90 ALA A C 1
ATOM 742 O O . ALA A 1 90 ? 6.895 1.969 -32.313 1.00 71.19 90 ALA A O 1
ATOM 743 N N . GLN A 1 91 ? 6.474 3.347 -30.588 1.00 65.81 91 GLN A N 1
ATOM 744 C CA . GLN A 1 91 ? 5.414 4.133 -31.229 1.00 65.81 91 GLN A CA 1
ATOM 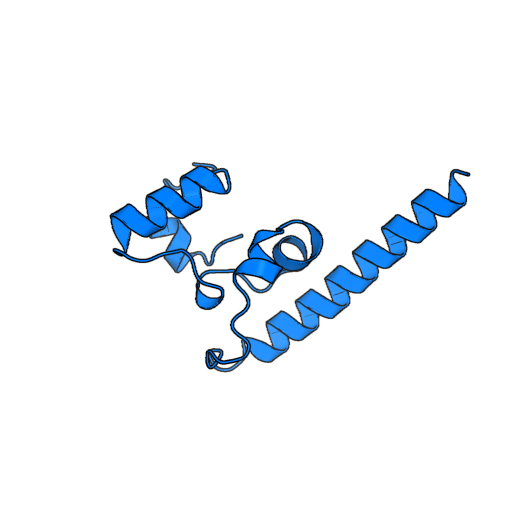745 C C . GLN A 1 91 ? 5.906 5.483 -31.786 1.00 65.81 91 GLN A C 1
ATOM 747 O O . GLN A 1 91 ? 5.100 6.205 -32.377 1.00 65.81 91 GLN A O 1
ATOM 752 N N . GLN A 1 92 ? 7.188 5.819 -31.595 1.00 54.78 92 GLN A N 1
ATOM 753 C CA . GLN A 1 92 ? 7.858 6.997 -32.164 1.00 54.78 92 GLN A CA 1
ATOM 754 C C . GLN A 1 92 ? 8.551 6.655 -33.485 1.00 54.78 92 GLN A C 1
ATOM 756 O O . GLN A 1 92 ? 8.564 7.546 -34.364 1.00 54.78 92 GLN A O 1
#